Protein AF-A0A3C1B8U3-F1 (afdb_monomer)

Solvent-accessible surface area (backbone atoms only — not comparable to full-atom values): 8583 Å² total; per-residue (Å²): 135,85,81,85,79,83,79,82,77,79,72,80,79,76,75,77,71,78,71,72,71,68,55,80,62,74,48,75,45,80,41,70,40,64,37,61,66,45,22,76,76,47,28,55,88,66,68,37,71,44,52,39,88,90,43,89,50,45,78,28,49,60,39,52,32,45,22,40,98,78,63,61,70,62,58,38,87,59,92,55,67,80,69,49,75,68,60,28,53,70,39,20,87,45,34,46,34,43,68,49,43,49,48,32,35,51,37,21,33,36,35,61,75,46,48,49,67,55,42,51,50,50,41,48,51,55,58,67,71,52,87,71,83,60,88,85,70,64,76,91,124

pLDDT: mean 86.82, std 17.75, range [42.69, 98.69]

Sequence (141 aa):
MQKFIQILCVGLWVFAGHSAKAQTFDYYVLSLSWSPSWCQLTGLKRGAEQCDATRDLRWILHGLWPQHENGWPKFCKTAQPAPTPKELKTMRPIMGNQGLALHAWRKHGTCAGLSADDYFLASRTAFEAIRKPDPLALPLS

Foldseek 3Di:
DDDDDDDPPPDPPPPPPPPVPQLDFDDKDFDKDACPVCCVVPVVVVVQQCNPPVQPAGIAGLFIAGHHPPGGAFQADAPADQDDPVLLVVRCNRHVHSVSLSRRCRTGVRNNSDHSNVRVVVSVVVVVPDDDDDPVPDDPD

Radius of gyration: 24.04 Å; Cα contacts (8 Å, |Δi|>4): 173; chains: 1; bounding box: 57×38×87 Å

Structure (mmCIF, N/CA/C/O backbone):
data_AF-A0A3C1B8U3-F1
#
_entry.id   AF-A0A3C1B8U3-F1
#
loop_
_atom_site.group_PDB
_atom_site.id
_atom_site.type_symbol
_atom_site.label_atom_id
_atom_site.label_alt_id
_atom_site.label_comp_id
_atom_site.label_asym_id
_atom_site.label_entity_id
_atom_site.label_seq_id
_atom_site.pdbx_PDB_ins_code
_atom_site.Cartn_x
_atom_site.Cartn_y
_atom_site.Cartn_z
_atom_site.occupancy
_atom_site.B_iso_or_equiv
_atom_site.auth_seq_id
_atom_site.auth_comp_id
_atom_site.auth_asym_id
_atom_site.auth_atom_id
_atom_site.pdbx_PDB_model_num
ATOM 1 N N . MET A 1 1 ? 42.060 10.350 -66.274 1.00 42.69 1 MET A N 1
ATOM 2 C CA . MET A 1 1 ? 41.465 11.418 -65.440 1.00 42.69 1 MET A CA 1
ATOM 3 C C . MET A 1 1 ? 40.326 10.795 -64.648 1.00 42.69 1 MET A C 1
ATOM 5 O O . MET A 1 1 ? 39.391 10.271 -65.243 1.00 42.69 1 MET A O 1
ATOM 9 N N . GLN A 1 2 ? 40.514 10.679 -63.336 1.00 42.69 2 GLN A N 1
ATOM 10 C CA . GLN A 1 2 ? 39.752 9.810 -62.437 1.00 42.69 2 GLN A CA 1
ATOM 11 C C . GLN A 1 2 ? 38.345 10.374 -62.194 1.00 42.69 2 GLN A C 1
ATOM 13 O O 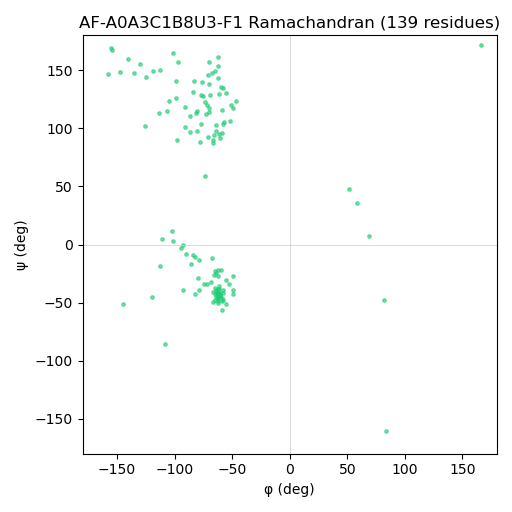. GLN A 1 2 ? 38.195 11.514 -61.763 1.00 42.69 2 GLN A O 1
ATOM 18 N N . LYS A 1 3 ? 37.321 9.574 -62.506 1.00 44.19 3 LYS A N 1
ATOM 19 C CA . LYS A 1 3 ? 35.910 9.867 -62.234 1.00 44.19 3 LYS A CA 1
ATOM 20 C C . LYS A 1 3 ? 35.676 9.771 -60.720 1.00 44.19 3 LYS A C 1
ATOM 22 O O . LYS A 1 3 ? 35.849 8.695 -60.154 1.00 44.19 3 LYS A O 1
ATOM 27 N N . PHE A 1 4 ? 35.290 10.869 -60.073 1.00 45.25 4 PHE A N 1
ATOM 28 C CA . PHE A 1 4 ? 34.837 10.855 -58.681 1.00 45.25 4 PHE A CA 1
ATOM 29 C C . PHE A 1 4 ? 33.400 10.323 -58.631 1.00 45.25 4 PHE A C 1
ATOM 31 O O . PHE A 1 4 ? 32.459 11.015 -59.011 1.00 45.25 4 PHE A O 1
ATOM 38 N N . ILE A 1 5 ? 33.236 9.069 -58.203 1.00 52.00 5 ILE A N 1
ATOM 39 C CA . ILE A 1 5 ? 31.931 8.505 -57.852 1.00 52.00 5 ILE A CA 1
ATOM 40 C C . ILE A 1 5 ? 31.607 8.970 -56.434 1.00 52.00 5 ILE A C 1
ATOM 42 O O . ILE A 1 5 ? 32.274 8.609 -55.466 1.00 52.00 5 ILE A O 1
ATOM 46 N N . GLN A 1 6 ? 30.584 9.807 -56.341 1.00 48.25 6 GLN A N 1
ATOM 47 C CA . GLN A 1 6 ? 30.039 10.346 -55.108 1.00 48.25 6 GLN A CA 1
ATOM 48 C C . GLN A 1 6 ? 29.125 9.279 -54.488 1.00 48.25 6 GLN A C 1
ATOM 50 O O . GLN A 1 6 ? 27.981 9.112 -54.903 1.00 48.25 6 GLN A O 1
ATOM 55 N N . ILE A 1 7 ? 29.642 8.511 -53.528 1.00 56.81 7 ILE A N 1
ATOM 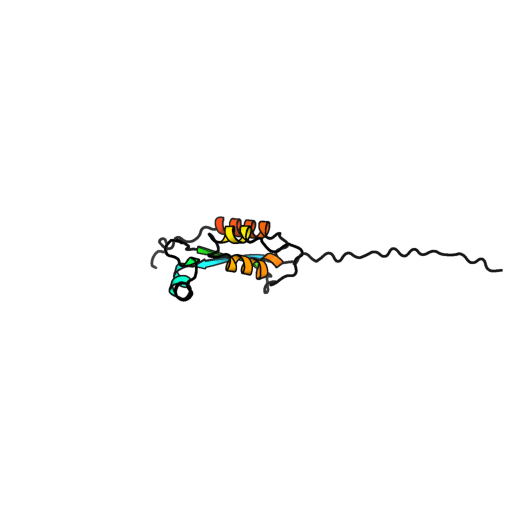56 C CA . ILE A 1 7 ? 28.829 7.584 -52.733 1.00 56.81 7 ILE A CA 1
ATOM 57 C C . ILE A 1 7 ? 28.256 8.376 -51.553 1.00 56.81 7 ILE A C 1
ATOM 59 O O . ILE A 1 7 ? 28.925 8.582 -50.541 1.00 56.81 7 ILE A O 1
ATOM 63 N N . LEU A 1 8 ? 27.012 8.843 -51.692 1.00 54.19 8 LEU A N 1
ATOM 64 C CA . LEU A 1 8 ? 26.196 9.262 -50.553 1.00 54.19 8 LEU A CA 1
ATOM 65 C C . LEU A 1 8 ? 25.791 8.007 -49.763 1.00 54.19 8 LEU A C 1
ATOM 67 O O . LEU A 1 8 ? 24.769 7.384 -50.039 1.00 54.19 8 LEU A O 1
ATOM 71 N N . CYS A 1 9 ? 26.578 7.642 -48.753 1.00 52.56 9 CYS A N 1
ATOM 72 C CA . CYS A 1 9 ? 26.091 6.786 -47.677 1.00 52.56 9 CYS A CA 1
ATOM 73 C C . CYS A 1 9 ? 25.249 7.652 -46.734 1.00 52.56 9 CYS A C 1
A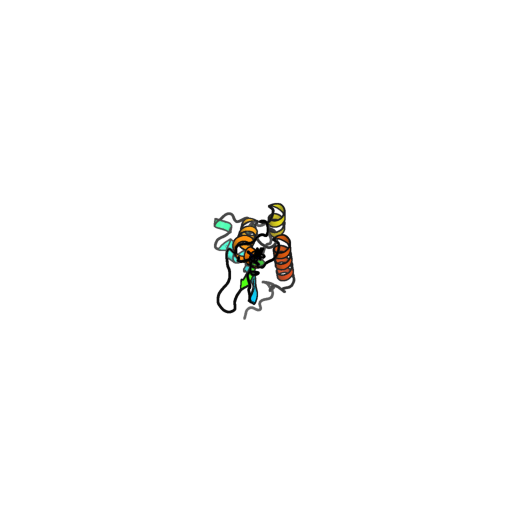TOM 75 O O . CYS A 1 9 ? 25.763 8.207 -45.763 1.00 52.56 9 CYS A O 1
ATOM 77 N N . VAL A 1 10 ? 23.951 7.786 -47.019 1.00 59.44 10 VAL A N 1
ATOM 78 C CA . VAL A 1 10 ? 22.980 8.222 -46.009 1.00 59.44 10 VAL A CA 1
ATOM 79 C C . VAL A 1 10 ? 22.918 7.100 -44.978 1.00 59.44 10 VAL A C 1
ATOM 81 O O . VAL A 1 10 ? 22.189 6.124 -45.138 1.00 59.44 10 VAL A O 1
ATOM 84 N N . GLY A 1 11 ? 23.774 7.186 -43.962 1.00 55.28 11 GLY A N 1
ATOM 85 C CA . GLY A 1 11 ? 23.733 6.274 -42.832 1.00 55.28 11 GLY A CA 1
ATOM 86 C C . GLY A 1 11 ? 22.365 6.391 -42.178 1.00 55.28 11 GLY A C 1
ATOM 87 O O . GLY A 1 11 ? 22.019 7.454 -41.663 1.00 55.28 11 GLY A O 1
ATOM 88 N N . LEU A 1 12 ? 21.581 5.311 -42.209 1.00 58.72 12 LEU A N 1
ATOM 89 C CA . LEU A 1 12 ? 20.441 5.163 -41.319 1.00 58.72 12 LEU A CA 1
ATOM 90 C C . LEU A 1 12 ? 20.984 5.254 -39.893 1.00 58.72 12 LEU A C 1
ATOM 92 O O . LEU A 1 12 ? 21.573 4.305 -39.374 1.00 58.72 12 LEU A O 1
ATOM 96 N N . TRP A 1 13 ? 20.776 6.400 -39.254 1.00 55.19 13 TRP A N 1
ATOM 97 C CA . TRP A 1 13 ? 20.792 6.482 -37.806 1.00 55.19 13 TRP A CA 1
ATOM 98 C C . TRP A 1 13 ? 19.592 5.674 -37.328 1.00 55.19 13 TRP A C 1
ATOM 100 O O . TRP A 1 13 ? 18.483 6.188 -37.187 1.00 55.19 13 TRP A O 1
ATOM 110 N N . VAL A 1 14 ? 19.794 4.370 -37.142 1.00 58.62 14 VAL A N 1
ATOM 111 C CA . VAL A 1 14 ? 18.872 3.557 -36.362 1.00 58.62 14 VAL A CA 1
ATOM 112 C C . VAL A 1 14 ? 18.980 4.099 -34.946 1.00 58.62 14 VAL A C 1
ATOM 114 O O . VAL A 1 14 ? 19.885 3.742 -34.192 1.00 58.62 14 VAL A O 1
ATOM 117 N N . PHE A 1 15 ? 18.083 5.017 -34.592 1.00 58.22 15 PHE A N 1
ATOM 118 C CA . PHE A 1 15 ? 17.810 5.317 -33.200 1.00 58.22 15 PHE A CA 1
ATOM 119 C C . PHE A 1 15 ? 17.289 4.018 -32.598 1.00 58.22 15 PHE A C 1
ATOM 121 O O . PHE A 1 15 ? 16.111 3.685 -32.724 1.00 58.22 15 PHE A O 1
ATOM 128 N N . ALA A 1 16 ? 18.187 3.245 -31.989 1.00 59.12 16 ALA A N 1
ATOM 129 C CA . ALA A 1 16 ? 17.806 2.197 -31.069 1.00 59.12 16 ALA A CA 1
ATOM 130 C C . ALA A 1 16 ? 17.062 2.899 -29.931 1.00 59.12 16 ALA A C 1
ATOM 132 O O . ALA A 1 16 ? 17.668 3.419 -28.990 1.00 59.12 16 ALA A O 1
ATOM 133 N N . GLY A 1 17 ? 15.738 2.995 -30.067 1.00 54.81 17 GLY A N 1
ATOM 134 C CA . GLY A 1 17 ? 14.874 3.387 -28.975 1.00 54.81 17 GLY A CA 1
ATOM 135 C C . GLY A 1 17 ? 15.242 2.489 -27.808 1.00 54.81 17 GLY A C 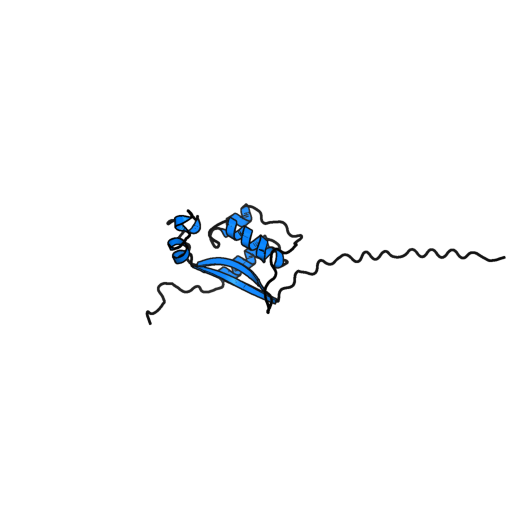1
ATOM 136 O O . GLY A 1 17 ? 15.200 1.263 -27.933 1.00 54.81 17 GLY A O 1
ATOM 137 N N . HIS A 1 18 ? 15.673 3.089 -26.700 1.00 51.31 18 HIS A N 1
ATOM 138 C CA . HIS A 1 18 ? 15.785 2.366 -25.449 1.00 51.31 18 HIS A CA 1
ATOM 139 C C . HIS A 1 18 ? 14.379 1.851 -25.145 1.00 51.31 18 HIS A C 1
ATOM 141 O O . HIS A 1 18 ? 13.552 2.585 -24.608 1.00 51.31 18 HIS A O 1
ATOM 147 N N . SER A 1 19 ? 14.087 0.603 -25.517 1.00 53.03 19 SER A N 1
ATOM 148 C CA . SER A 1 19 ? 13.014 -0.128 -24.866 1.00 53.03 19 SER A CA 1
ATOM 149 C C . SER A 1 19 ? 13.402 -0.113 -23.402 1.00 53.03 19 SER A C 1
ATOM 151 O O . SER A 1 19 ? 14.376 -0.759 -23.011 1.00 53.03 19 SER A O 1
ATOM 153 N N . ALA A 1 20 ? 12.713 0.711 -22.611 1.00 52.94 20 ALA A N 1
ATOM 154 C CA . ALA A 1 20 ? 12.757 0.594 -21.172 1.00 52.94 20 ALA A CA 1
ATOM 155 C C . ALA A 1 20 ? 12.427 -0.871 -20.910 1.00 52.94 20 ALA A C 1
ATOM 157 O O . ALA A 1 20 ? 11.298 -1.290 -21.168 1.00 52.94 20 ALA A O 1
ATOM 158 N N . LYS A 1 21 ? 13.430 -1.679 -20.537 1.00 50.44 21 LYS A N 1
ATOM 159 C CA . LYS A 1 21 ? 13.173 -3.055 -20.126 1.00 50.44 21 LYS A CA 1
ATOM 160 C C . LYS A 1 21 ? 12.050 -2.945 -19.108 1.00 50.44 21 LYS A C 1
ATOM 162 O O . LYS A 1 21 ? 12.235 -2.255 -18.103 1.00 50.44 21 LYS A O 1
ATOM 167 N N . ALA A 1 22 ? 10.897 -3.548 -19.407 1.00 55.09 22 ALA A N 1
ATOM 168 C CA . ALA A 1 22 ? 9.857 -3.724 -18.410 1.00 55.09 22 ALA A CA 1
ATOM 169 C C . ALA A 1 22 ? 10.573 -4.250 -17.171 1.00 55.09 22 ALA A C 1
ATOM 171 O O . ALA A 1 22 ? 11.382 -5.175 -17.286 1.00 55.09 22 ALA A O 1
ATOM 172 N N . GLN A 1 23 ? 10.422 -3.557 -16.047 1.00 63.16 23 GLN A N 1
ATOM 173 C CA . GLN A 1 23 ? 11.163 -3.911 -14.852 1.00 63.16 23 GLN A CA 1
ATOM 174 C C . GLN A 1 23 ? 10.677 -5.301 -14.446 1.00 63.16 23 GLN A C 1
ATOM 176 O O . GLN A 1 23 ? 9.540 -5.464 -14.016 1.00 63.16 23 GLN A O 1
ATOM 181 N N . THR A 1 24 ? 11.487 -6.315 -14.741 1.00 84.88 24 THR A N 1
ATOM 182 C CA . THR A 1 24 ? 11.068 -7.708 -14.627 1.00 84.88 24 THR A CA 1
ATOM 183 C C . THR A 1 24 ? 11.058 -8.095 -13.160 1.00 84.88 24 THR A C 1
ATOM 185 O O . THR A 1 24 ? 11.966 -7.717 -12.425 1.00 84.88 24 THR A O 1
ATOM 188 N N . PHE A 1 25 ? 10.055 -8.855 -12.751 1.00 95.25 25 PHE A N 1
ATOM 189 C CA . PHE A 1 25 ? 9.971 -9.531 -11.462 1.00 95.25 25 PHE A CA 1
ATOM 190 C C . PHE A 1 25 ? 9.355 -10.914 -11.708 1.00 95.25 25 PHE A C 1
ATOM 192 O O . PHE A 1 25 ? 8.721 -11.125 -12.743 1.00 95.25 25 PHE A O 1
ATOM 199 N N . ASP A 1 26 ? 9.555 -11.839 -10.777 1.00 95.75 26 ASP A N 1
ATOM 200 C CA . ASP A 1 26 ? 9.219 -13.252 -10.960 1.00 95.75 26 ASP A CA 1
ATOM 201 C C . ASP A 1 26 ? 7.800 -13.563 -10.454 1.00 95.75 26 ASP A C 1
ATOM 203 O O . ASP A 1 26 ? 7.049 -14.298 -11.092 1.00 95.75 26 ASP A O 1
ATOM 207 N N . TYR A 1 27 ? 7.396 -12.968 -9.326 1.00 97.19 27 TYR A N 1
ATOM 208 C CA . TYR A 1 27 ? 6.074 -13.174 -8.725 1.00 97.19 27 TYR A CA 1
ATOM 209 C C . TYR A 1 27 ? 5.629 -11.999 -7.845 1.00 97.19 27 TYR A C 1
ATOM 211 O O . TYR A 1 27 ? 6.410 -11.110 -7.504 1.00 97.19 27 TYR A O 1
ATOM 219 N N . TYR A 1 28 ? 4.354 -12.004 -7.449 1.00 97.94 28 TYR A N 1
ATOM 220 C CA . TYR A 1 28 ? 3.824 -11.074 -6.455 1.00 97.94 28 TYR A CA 1
ATOM 221 C C . TYR A 1 28 ? 3.736 -11.715 -5.070 1.00 97.94 28 TYR A C 1
ATOM 223 O O . TYR A 1 28 ? 3.280 -12.847 -4.924 1.00 97.94 28 TYR A O 1
ATOM 231 N N . VAL A 1 29 ? 4.056 -10.940 -4.036 1.00 98.19 29 VAL A N 1
ATOM 232 C CA . VAL A 1 29 ? 3.655 -11.211 -2.651 1.00 98.19 29 VAL A CA 1
ATOM 233 C C . VAL A 1 29 ? 2.537 -10.257 -2.260 1.00 98.19 29 VAL A C 1
ATOM 235 O O . VAL A 1 29 ? 2.697 -9.038 -2.304 1.00 98.19 29 VAL A O 1
ATOM 238 N N . LEU A 1 30 ? 1.402 -10.811 -1.840 1.00 98.25 30 LEU A N 1
ATOM 239 C CA . LEU A 1 30 ? 0.335 -10.047 -1.205 1.00 98.25 30 LEU A CA 1
ATOM 240 C C . LEU A 1 30 ? 0.619 -9.957 0.297 1.00 98.25 30 LEU A C 1
ATOM 242 O O . LEU A 1 30 ? 0.521 -10.949 1.016 1.00 98.25 30 LEU A O 1
ATOM 246 N N . SER A 1 31 ? 0.961 -8.764 0.773 1.00 97.88 31 SER A N 1
ATOM 247 C CA . SER A 1 31 ? 1.276 -8.531 2.179 1.00 97.88 31 SER A CA 1
ATOM 248 C C . SER A 1 31 ? 0.079 -7.957 2.927 1.00 97.88 31 SER A C 1
ATOM 250 O O . SER A 1 31 ? -0.486 -6.927 2.542 1.00 97.88 31 SER A O 1
ATOM 252 N N . LEU A 1 32 ? -0.293 -8.618 4.021 1.00 96.50 32 LEU A N 1
ATOM 253 C CA . LEU A 1 32 ? -1.375 -8.215 4.907 1.00 96.50 32 LEU A CA 1
ATOM 254 C C . LEU A 1 32 ? -0.823 -7.807 6.266 1.00 96.50 32 LEU A C 1
ATOM 256 O O . LEU A 1 32 ? 0.191 -8.319 6.733 1.00 96.50 32 LEU A O 1
ATOM 260 N N . SER A 1 33 ? -1.512 -6.888 6.929 1.00 94.19 33 SER A N 1
ATOM 261 C CA . SER A 1 33 ? -1.216 -6.515 8.309 1.00 94.19 33 SER A CA 1
ATOM 262 C C . SER A 1 33 ? -2.448 -6.665 9.186 1.00 94.19 33 SER A C 1
ATOM 264 O O . SER A 1 33 ? -3.574 -6.405 8.758 1.00 94.19 33 SER A O 1
ATOM 266 N N . TRP A 1 34 ? -2.207 -7.088 10.424 1.00 94.75 34 TRP A N 1
ATOM 267 C CA . TRP A 1 34 ? -3.223 -7.187 11.459 1.00 94.75 34 TRP A CA 1
ATOM 268 C C . TRP A 1 34 ? -3.294 -5.880 12.247 1.00 94.75 34 TRP A C 1
ATOM 270 O O . TRP A 1 34 ? -2.455 -5.601 13.109 1.00 94.75 34 TRP A O 1
ATOM 280 N N . SER A 1 35 ? -4.291 -5.058 11.930 1.00 94.38 35 SER A N 1
ATOM 281 C CA . SER A 1 35 ? -4.459 -3.731 12.521 1.00 94.38 35 SER A CA 1
ATOM 282 C C . SER A 1 35 ? -4.684 -3.742 14.034 1.00 94.38 35 SER A C 1
ATOM 284 O O . SER A 1 35 ? -4.047 -2.919 14.683 1.00 94.38 35 SER A O 1
ATOM 286 N N . PRO A 1 36 ? -5.488 -4.640 14.642 1.00 93.31 36 PRO A N 1
ATOM 287 C CA . PRO A 1 36 ? -5.766 -4.587 16.079 1.00 93.31 36 PRO A CA 1
ATOM 288 C C . PRO A 1 36 ? -4.508 -4.602 16.957 1.00 93.31 36 PRO A C 1
ATOM 290 O O . PRO A 1 36 ? -4.323 -3.705 17.781 1.00 93.31 36 PRO A O 1
ATOM 293 N N . SER A 1 37 ? -3.594 -5.553 16.739 1.00 93.25 37 SER A N 1
ATOM 294 C CA . SER A 1 37 ? -2.349 -5.616 17.518 1.00 93.25 37 SER A CA 1
ATOM 295 C C . SER A 1 37 ? -1.436 -4.424 17.229 1.00 93.25 37 SER A C 1
ATOM 297 O O . SER A 1 37 ? -0.869 -3.847 18.154 1.00 93.25 37 SER A O 1
ATOM 299 N N . TRP A 1 38 ? -1.322 -3.994 15.969 1.00 94.75 38 TRP A N 1
ATOM 300 C CA . TRP A 1 38 ? -0.519 -2.816 15.633 1.00 94.75 38 TRP A CA 1
ATOM 301 C C . TRP A 1 38 ? -1.082 -1.529 16.252 1.00 94.75 38 TRP A C 1
ATOM 303 O O . TRP A 1 38 ? -0.321 -0.693 16.742 1.00 94.75 38 TRP A O 1
ATOM 313 N N . CYS A 1 39 ? -2.405 -1.371 16.281 1.00 95.75 39 CYS A N 1
ATOM 314 C CA . CYS A 1 39 ? -3.073 -0.232 16.896 1.00 95.75 39 CYS A CA 1
ATOM 315 C C . CYS A 1 39 ? -2.790 -0.164 18.396 1.00 95.75 39 CYS A C 1
ATOM 317 O O . CYS A 1 39 ? -2.372 0.892 18.872 1.00 95.75 39 CYS A O 1
ATOM 319 N N . GLN A 1 40 ? -2.916 -1.284 19.112 1.00 95.38 40 GL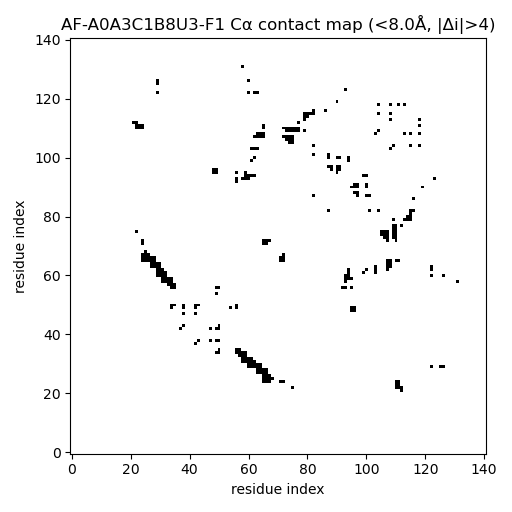N A N 1
ATOM 320 C CA . GLN A 1 40 ? -2.598 -1.352 20.542 1.00 95.38 40 GLN A CA 1
ATOM 321 C C . GLN A 1 40 ? -1.121 -1.047 20.828 1.00 95.38 40 GLN A C 1
ATOM 323 O O . GLN A 1 40 ? -0.805 -0.277 21.735 1.00 95.38 40 GLN A O 1
ATOM 328 N N . LEU A 1 41 ? -0.205 -1.614 20.039 1.00 96.56 41 LEU A N 1
ATOM 329 C CA . LEU A 1 41 ? 1.233 -1.495 20.290 1.00 96.56 41 LEU A CA 1
ATOM 330 C C . LEU A 1 41 ? 1.826 -0.160 19.822 1.00 96.56 41 LEU A C 1
ATOM 332 O O . LEU A 1 41 ? 2.838 0.293 20.356 1.00 96.56 41 LEU A O 1
ATOM 336 N N . THR A 1 42 ? 1.258 0.461 18.789 1.00 95.44 42 THR A N 1
ATOM 337 C CA . THR A 1 42 ? 1.881 1.596 18.088 1.00 95.44 42 THR A CA 1
ATOM 338 C C . THR A 1 42 ? 0.869 2.626 17.599 1.00 95.44 42 THR A C 1
ATOM 340 O O . THR A 1 42 ? 1.046 3.817 17.850 1.00 95.44 42 THR A O 1
ATOM 343 N N . GLY A 1 43 ? -0.169 2.196 16.882 1.00 94.75 43 GLY A N 1
ATOM 344 C CA . GLY A 1 43 ? -1.034 3.088 16.110 1.00 94.75 43 GLY A CA 1
ATOM 345 C C . GLY A 1 43 ? -1.798 4.115 16.944 1.00 94.75 43 GLY A C 1
ATOM 346 O O . GLY A 1 43 ? -1.822 5.286 16.571 1.00 94.75 43 GLY A O 1
ATOM 347 N N . LEU A 1 44 ? -2.338 3.719 18.101 1.00 95.56 44 LEU A N 1
ATOM 348 C CA . LEU A 1 44 ? -3.061 4.624 19.003 1.00 95.56 44 LEU A CA 1
ATOM 349 C C . LEU A 1 44 ? -2.155 5.744 19.531 1.00 95.56 44 LEU A C 1
ATOM 351 O O . LEU A 1 44 ? -2.526 6.912 19.480 1.00 95.56 44 LEU A O 1
ATOM 355 N N . LYS A 1 45 ? -0.920 5.412 19.936 1.00 97.00 45 LYS A N 1
ATOM 356 C CA . LYS A 1 45 ? 0.078 6.405 20.383 1.00 97.00 45 LYS A CA 1
ATOM 357 C C . LYS A 1 45 ? 0.465 7.389 19.277 1.00 97.00 45 LYS A C 1
ATOM 359 O O . LYS A 1 45 ? 0.886 8.501 19.568 1.00 97.00 45 LYS A O 1
ATOM 364 N N . ARG A 1 46 ? 0.350 6.972 18.013 1.00 95.44 46 ARG A N 1
ATOM 365 C CA . ARG A 1 46 ? 0.649 7.794 16.832 1.00 95.44 46 ARG A CA 1
ATOM 366 C C . ARG A 1 46 ? -0.570 8.538 16.281 1.00 95.44 46 ARG A C 1
ATOM 368 O O . ARG A 1 46 ? -0.420 9.218 15.272 1.00 95.44 46 ARG A O 1
ATOM 375 N N . GLY A 1 47 ? -1.754 8.385 16.881 1.00 94.75 47 GLY A N 1
ATOM 376 C CA . GLY A 1 47 ? -2.994 8.954 16.343 1.00 94.75 47 GLY A CA 1
ATOM 377 C C . GLY A 1 47 ? -3.303 8.458 14.926 1.00 94.75 47 GLY A C 1
ATOM 378 O O . GLY A 1 47 ? -3.754 9.224 14.079 1.00 94.75 47 GLY A O 1
ATOM 379 N N . ALA A 1 48 ? -2.980 7.198 14.626 1.00 94.81 48 ALA A N 1
ATOM 380 C CA . ALA A 1 48 ? -3.136 6.657 13.284 1.00 94.81 48 ALA A CA 1
ATOM 381 C C . ALA A 1 48 ? -4.620 6.514 12.909 1.00 94.81 48 ALA A C 1
ATOM 383 O O . ALA A 1 48 ? -5.374 5.850 13.614 1.00 94.81 48 ALA A O 1
ATOM 384 N N . GLU A 1 49 ? -5.005 7.051 11.747 1.00 93.12 49 GLU A N 1
ATOM 385 C CA . GLU A 1 49 ? -6.387 7.043 11.232 1.00 93.12 49 GLU A CA 1
ATOM 386 C C . GLU A 1 49 ? -7.047 5.654 11.266 1.00 93.12 49 GLU A C 1
ATOM 388 O O . GLU A 1 49 ? -8.222 5.523 11.588 1.00 93.12 49 GLU A O 1
ATOM 393 N N . GLN A 1 50 ? -6.292 4.601 10.945 1.00 93.31 50 GLN A N 1
ATOM 394 C CA . GLN A 1 50 ? -6.818 3.234 10.903 1.00 93.31 50 GLN A CA 1
ATOM 395 C C . GLN A 1 50 ? -7.208 2.665 12.275 1.00 93.31 50 GLN A C 1
ATOM 397 O O . GLN A 1 50 ? -7.794 1.591 12.316 1.00 93.31 50 GLN A O 1
ATOM 402 N N . CYS A 1 51 ? -6.821 3.332 13.365 1.00 95.25 51 CYS A N 1
ATOM 403 C CA . CYS A 1 51 ? -7.081 2.909 14.740 1.00 95.25 51 CYS A CA 1
ATOM 404 C C . CYS A 1 51 ? -8.246 3.661 15.386 1.00 95.25 51 CYS A C 1
ATOM 406 O O . CYS A 1 51 ? -8.510 3.454 16.569 1.00 95.25 51 CYS A O 1
ATOM 408 N N . ASP A 1 52 ? -8.911 4.547 14.642 1.00 92.62 52 ASP A N 1
ATOM 409 C CA . ASP A 1 52 ? -10.152 5.166 15.089 1.00 92.62 52 ASP A CA 1
ATOM 410 C C . ASP A 1 52 ? -11.209 4.081 15.355 1.00 92.62 52 ASP A C 1
ATOM 412 O O . ASP A 1 52 ? -11.369 3.161 14.556 1.00 92.62 52 ASP A O 1
ATOM 416 N N . ALA A 1 53 ? -11.938 4.179 16.469 1.00 87.06 53 ALA A N 1
ATOM 417 C CA . ALA A 1 53 ? -12.917 3.165 16.865 1.00 87.06 53 ALA A CA 1
ATOM 418 C C . ALA A 1 53 ? -14.075 3.001 15.858 1.00 87.06 53 ALA A C 1
ATOM 420 O O . ALA A 1 53 ? -14.712 1.953 15.819 1.00 87.06 53 ALA A O 1
ATOM 421 N N . THR A 1 54 ? -14.338 4.011 15.023 1.00 90.19 54 THR A N 1
ATOM 422 C CA . THR A 1 54 ? -15.325 3.947 13.932 1.00 90.19 54 THR A CA 1
ATOM 423 C C . THR A 1 54 ? -14.802 3.202 12.701 1.00 90.19 54 THR A C 1
ATOM 425 O O . THR A 1 54 ? -15.568 2.845 11.804 1.00 90.19 54 THR A O 1
ATOM 428 N N . ARG A 1 55 ? -13.489 2.957 12.635 1.00 84.94 55 ARG A N 1
ATOM 429 C CA . ARG A 1 55 ? -12.811 2.224 11.570 1.00 84.94 55 ARG A CA 1
ATOM 430 C C . ARG A 1 55 ? -12.600 0.786 12.039 1.00 84.94 55 ARG A C 1
ATOM 432 O O . ARG A 1 55 ? -11.557 0.463 12.592 1.00 84.94 55 ARG A O 1
ATOM 439 N N . ASP A 1 56 ? -13.564 -0.095 11.768 1.00 84.62 56 ASP A N 1
ATOM 440 C CA . ASP A 1 56 ? -13.447 -1.543 12.032 1.00 84.62 56 ASP A CA 1
ATOM 441 C C . ASP A 1 56 ? -12.501 -2.233 11.024 1.00 84.62 56 ASP A C 1
ATOM 443 O O . ASP A 1 56 ? -12.870 -3.103 10.233 1.00 84.62 56 ASP A O 1
ATOM 447 N N . LEU A 1 57 ? -11.249 -1.771 10.986 1.00 90.50 57 LEU A N 1
ATOM 448 C CA . LEU A 1 57 ? -10.205 -2.321 10.137 1.00 90.50 57 LEU A CA 1
ATOM 449 C C . LEU A 1 57 ? -9.448 -3.400 10.887 1.00 90.50 57 LEU A C 1
ATOM 451 O O . LEU A 1 57 ? -8.782 -3.150 11.890 1.00 90.50 57 LEU A O 1
ATOM 455 N N . ARG A 1 58 ? -9.509 -4.610 10.342 1.00 91.69 58 ARG A N 1
ATOM 456 C CA . ARG A 1 58 ? -8.928 -5.802 10.956 1.00 91.69 58 ARG A CA 1
ATOM 457 C C . ARG A 1 58 ? -7.707 -6.220 10.160 1.00 91.69 58 ARG A C 1
ATOM 459 O O . ARG A 1 58 ? -6.599 -5.758 10.415 1.00 91.69 58 ARG A O 1
ATOM 466 N N . TRP A 1 59 ? -7.928 -6.992 9.111 1.00 94.31 59 TRP A N 1
ATOM 467 C CA . TRP A 1 59 ? -6.931 -7.196 8.076 1.00 94.31 59 TRP A CA 1
ATOM 468 C C . TRP A 1 59 ? -6.886 -5.980 7.161 1.00 94.31 59 TRP A C 1
ATOM 470 O O . TRP A 1 59 ? -7.918 -5.564 6.636 1.00 94.31 59 TRP A O 1
ATOM 480 N N . ILE A 1 60 ? -5.693 -5.440 6.946 1.00 96.25 60 ILE A N 1
ATOM 481 C CA . ILE A 1 60 ? -5.448 -4.415 5.933 1.00 96.25 60 ILE A CA 1
ATOM 482 C C . ILE A 1 60 ? -4.435 -4.925 4.915 1.00 96.25 60 ILE A C 1
ATOM 484 O O . ILE A 1 60 ? -3.541 -5.711 5.233 1.00 96.25 60 ILE A O 1
ATOM 488 N N . LEU A 1 61 ? -4.572 -4.451 3.687 1.00 98.12 61 LEU A N 1
ATOM 489 C CA . LEU A 1 61 ? -3.580 -4.568 2.640 1.00 98.12 61 LEU A CA 1
ATOM 490 C C . LEU A 1 61 ? -2.390 -3.663 2.982 1.00 98.12 61 LEU A C 1
ATOM 492 O O . LEU A 1 61 ? -2.501 -2.437 2.968 1.00 98.12 61 LEU A O 1
ATOM 496 N N . HIS A 1 62 ? -1.234 -4.267 3.245 1.00 98.06 62 HIS A N 1
ATOM 497 C CA . HIS A 1 62 ? 0.022 -3.530 3.364 1.00 98.06 62 HIS A CA 1
ATOM 498 C C . HIS A 1 62 ? 0.572 -3.184 1.974 1.00 98.06 62 HIS A C 1
ATOM 500 O O . HIS A 1 62 ? 1.068 -2.081 1.745 1.00 98.06 62 HIS A O 1
ATOM 506 N N . GLY A 1 63 ? 0.450 -4.111 1.021 1.00 98.19 63 GLY A N 1
ATOM 507 C CA . GLY A 1 63 ? 0.723 -3.866 -0.393 1.00 98.19 63 GLY A CA 1
ATOM 508 C C . GLY A 1 63 ? 0.838 -5.146 -1.218 1.00 98.19 63 GLY A C 1
ATOM 509 O O . GLY A 1 63 ? 0.866 -6.248 -0.672 1.00 98.19 63 GLY A O 1
ATOM 510 N N . LEU A 1 64 ? 0.911 -4.967 -2.537 1.00 98.62 64 LEU A N 1
ATOM 511 C CA . LEU A 1 64 ? 1.184 -6.015 -3.516 1.00 98.62 64 LEU A CA 1
ATOM 512 C C . LEU A 1 64 ? 2.611 -5.821 -4.037 1.00 98.62 64 LEU A C 1
ATOM 514 O O . LEU A 1 64 ? 2.931 -4.778 -4.605 1.00 98.62 64 LEU A O 1
ATOM 518 N N . TRP A 1 65 ? 3.502 -6.769 -3.773 1.00 98.44 65 TRP A N 1
ATOM 519 C CA . TRP A 1 65 ? 4.942 -6.561 -3.914 1.00 98.44 65 TRP A CA 1
ATOM 520 C C . TRP A 1 65 ? 5.512 -7.431 -5.032 1.00 98.44 65 TRP A C 1
ATOM 522 O O . TRP A 1 65 ? 5.522 -8.650 -4.880 1.00 98.44 65 TRP A O 1
ATOM 532 N N . PRO A 1 66 ? 5.995 -6.836 -6.136 1.00 98.19 66 PRO A N 1
ATOM 533 C CA . PRO A 1 66 ? 6.869 -7.517 -7.085 1.00 98.19 66 PRO A CA 1
ATOM 534 C C . PRO A 1 66 ? 8.106 -8.081 -6.378 1.00 98.19 66 PRO A C 1
ATOM 536 O O . PRO A 1 66 ? 8.774 -7.350 -5.645 1.00 98.19 66 PRO A O 1
ATOM 539 N N . GLN A 1 67 ? 8.417 -9.353 -6.603 1.00 97.88 67 GLN A N 1
ATOM 540 C CA . GLN A 1 67 ? 9.531 -10.070 -5.984 1.00 97.88 67 GLN A CA 1
ATOM 541 C C . GLN A 1 67 ? 10.377 -10.786 -7.030 1.00 97.88 67 GLN A C 1
ATOM 543 O O . GLN A 1 67 ? 9.887 -11.149 -8.099 1.00 97.88 67 GLN A O 1
ATOM 548 N N . HIS A 1 68 ? 11.635 -11.020 -6.677 1.00 96.81 68 HIS A N 1
ATOM 549 C CA . HIS A 1 68 ? 12.449 -12.043 -7.314 1.00 96.81 68 HIS A CA 1
ATOM 550 C C . HIS A 1 68 ? 12.520 -13.273 -6.417 1.00 96.81 68 HIS A C 1
ATOM 552 O O . HIS A 1 68 ? 12.303 -13.159 -5.210 1.00 96.81 68 HIS A O 1
ATOM 558 N N . GLU A 1 69 ? 12.948 -14.406 -6.970 1.00 95.69 69 GLU A N 1
ATOM 559 C CA . GLU A 1 69 ? 13.339 -15.573 -6.159 1.00 95.69 69 GLU A CA 1
ATOM 560 C C . GLU A 1 69 ? 14.373 -15.196 -5.083 1.00 95.69 69 GLU A C 1
ATOM 562 O O . GLU A 1 69 ? 14.349 -15.697 -3.962 1.00 95.69 69 GLU A O 1
ATOM 567 N N . ASN A 1 70 ? 15.256 -14.241 -5.402 1.00 95.62 70 ASN A N 1
ATOM 568 C CA . ASN A 1 70 ? 16.225 -13.680 -4.469 1.00 95.62 70 ASN A CA 1
ATOM 569 C C . ASN A 1 70 ? 16.109 -12.151 -4.410 1.00 95.62 70 ASN A C 1
ATOM 571 O O . ASN A 1 70 ? 16.618 -11.432 -5.272 1.00 95.62 70 ASN A O 1
ATOM 575 N N . GLY A 1 71 ? 15.474 -11.642 -3.353 1.00 95.56 71 GLY A N 1
ATOM 576 C CA . GLY A 1 71 ? 15.310 -10.205 -3.121 1.00 95.56 71 GLY A CA 1
ATOM 577 C C . GLY A 1 71 ? 14.115 -9.601 -3.863 1.00 95.56 71 GLY A C 1
ATOM 578 O O . GLY A 1 71 ? 13.161 -10.293 -4.208 1.00 95.56 71 GLY A O 1
ATOM 579 N N . TRP A 1 72 ? 14.119 -8.278 -4.047 1.00 96.69 72 TRP A N 1
ATOM 580 C CA . TRP A 1 72 ? 13.008 -7.580 -4.698 1.00 96.69 72 TRP A CA 1
ATOM 581 C C . TRP A 1 72 ? 13.408 -6.227 -5.290 1.00 96.69 72 TRP A C 1
ATOM 583 O O . TRP A 1 72 ? 14.243 -5.517 -4.709 1.00 96.69 72 TRP A O 1
ATOM 593 N N . PRO A 1 73 ? 12.786 -5.824 -6.412 1.00 97.00 73 PRO A N 1
ATOM 594 C CA . PRO A 1 73 ? 12.940 -4.480 -6.935 1.00 97.00 73 PRO A CA 1
ATOM 595 C C . PRO A 1 73 ? 12.212 -3.476 -6.026 1.00 97.00 73 PRO A C 1
ATOM 597 O O . PRO A 1 73 ? 11.180 -3.772 -5.418 1.00 97.00 73 PRO A O 1
ATOM 600 N N . LYS A 1 74 ? 12.761 -2.264 -5.900 1.00 97.12 74 LYS A N 1
ATOM 601 C CA . LYS A 1 74 ? 12.144 -1.183 -5.118 1.00 97.12 74 LYS A CA 1
ATOM 602 C C . LYS A 1 74 ? 12.439 0.186 -5.715 1.00 97.12 74 LYS A C 1
ATOM 604 O O . LYS A 1 74 ? 13.534 0.400 -6.226 1.00 97.12 74 LYS A O 1
ATOM 609 N N . PHE A 1 75 ? 11.502 1.122 -5.558 1.00 97.31 75 PHE A N 1
ATOM 610 C CA . PHE A 1 75 ? 11.640 2.520 -6.002 1.00 97.31 75 PHE A CA 1
ATOM 611 C C . PHE A 1 75 ? 12.072 2.634 -7.468 1.00 97.31 75 PHE A C 1
ATOM 613 O O . PHE A 1 75 ? 13.012 3.342 -7.827 1.00 97.31 75 PHE A O 1
ATOM 620 N N . CYS A 1 76 ? 11.378 1.876 -8.301 1.00 96.75 76 CYS A N 1
ATOM 621 C CA . CYS A 1 76 ? 11.642 1.727 -9.714 1.00 96.75 76 CYS A CA 1
ATOM 622 C C . CYS A 1 76 ? 11.381 3.017 -10.495 1.00 96.75 76 CYS A C 1
ATOM 624 O O . CYS A 1 76 ? 10.494 3.805 -10.157 1.00 96.75 76 CYS A O 1
ATOM 626 N N . LYS A 1 77 ? 12.156 3.238 -11.563 1.00 95.62 77 LYS A N 1
ATOM 627 C CA . LYS A 1 77 ? 11.867 4.315 -12.515 1.00 95.62 77 LYS A CA 1
ATOM 628 C C . LYS A 1 77 ? 10.697 3.865 -13.381 1.00 95.62 77 LYS A C 1
ATOM 630 O O . LYS A 1 77 ? 10.756 2.794 -13.972 1.00 95.62 77 LYS A O 1
ATOM 635 N N . THR A 1 78 ? 9.665 4.691 -13.484 1.00 93.94 78 THR A N 1
ATOM 636 C CA . THR A 1 78 ? 8.492 4.410 -14.313 1.00 93.94 78 THR A CA 1
ATOM 637 C C . THR A 1 78 ? 8.097 5.649 -15.106 1.00 93.94 78 THR A C 1
ATOM 639 O O . THR A 1 78 ? 8.288 6.771 -14.638 1.00 93.94 78 THR A O 1
ATOM 642 N N . ALA A 1 79 ? 7.565 5.440 -16.310 1.00 94.88 79 ALA A N 1
ATOM 643 C CA . ALA A 1 79 ? 6.920 6.490 -17.099 1.00 94.88 79 ALA A CA 1
ATOM 644 C C . ALA A 1 79 ? 5.449 6.697 -16.694 1.00 94.88 79 ALA A C 1
ATOM 646 O O . ALA A 1 79 ? 4.815 7.648 -17.143 1.00 94.88 79 ALA A O 1
ATOM 647 N N . GLN A 1 80 ? 4.906 5.807 -15.857 1.00 96.31 80 GLN A N 1
ATOM 648 C CA . GLN A 1 80 ? 3.535 5.897 -15.374 1.00 96.31 80 GLN A CA 1
ATOM 649 C C . GLN A 1 80 ? 3.395 7.078 -14.407 1.00 96.31 80 GLN A C 1
ATOM 651 O O . GLN A 1 80 ? 4.274 7.278 -13.557 1.00 96.31 80 GLN A O 1
ATOM 656 N N . PRO A 1 81 ? 2.307 7.860 -14.502 1.00 96.94 81 PRO A N 1
ATOM 657 C CA . PRO A 1 81 ? 2.071 8.960 -13.583 1.00 96.94 81 PRO A CA 1
ATOM 658 C C . PRO A 1 81 ? 1.929 8.450 -12.144 1.00 96.94 81 PRO A C 1
ATOM 660 O O . PRO A 1 81 ? 1.544 7.308 -11.887 1.00 96.94 81 PRO A O 1
ATOM 663 N N . ALA A 1 82 ? 2.246 9.318 -11.183 1.00 97.12 82 ALA A N 1
ATOM 664 C CA . ALA A 1 82 ? 1.925 9.046 -9.789 1.00 97.12 82 ALA A CA 1
ATOM 665 C C . ALA A 1 82 ? 0.398 9.007 -9.595 1.00 97.12 82 ALA A C 1
ATOM 667 O O . ALA A 1 82 ? -0.308 9.750 -10.282 1.00 97.12 82 ALA A O 1
ATOM 668 N N . PRO A 1 83 ? -0.108 8.206 -8.641 1.00 98.19 83 PRO A N 1
ATOM 669 C CA . PRO A 1 83 ? -1.531 8.131 -8.382 1.00 98.19 83 PRO A CA 1
ATOM 670 C C . PRO A 1 83 ? -2.090 9.471 -7.929 1.00 98.19 83 PRO A C 1
ATOM 672 O O . PRO A 1 83 ? -1.465 10.202 -7.148 1.00 98.19 83 PRO A O 1
ATOM 675 N N . THR A 1 84 ? -3.303 9.769 -8.370 1.00 98.06 84 THR A N 1
ATOM 676 C CA . THR A 1 84 ? -4.014 10.974 -7.965 1.00 98.06 84 THR A CA 1
ATOM 677 C C . THR A 1 84 ? -4.444 10.888 -6.494 1.00 98.06 84 THR A C 1
ATOM 679 O O . THR A 1 84 ? -4.648 9.801 -5.942 1.00 98.06 84 THR A O 1
ATOM 682 N N . PRO A 1 85 ? -4.676 12.029 -5.815 1.00 97.88 85 PRO A N 1
ATOM 683 C CA . PRO A 1 85 ? -5.247 12.022 -4.467 1.00 97.88 85 PRO A CA 1
ATOM 684 C C . PRO A 1 85 ? -6.583 11.267 -4.376 1.00 97.88 85 PRO A C 1
ATOM 686 O O . PRO A 1 85 ? -6.899 10.682 -3.337 1.00 97.88 85 PRO A O 1
ATOM 689 N N . LYS A 1 86 ? -7.367 11.259 -5.465 1.00 97.25 86 LYS A N 1
ATOM 690 C CA . LYS A 1 86 ? -8.629 10.520 -5.557 1.00 97.25 86 LYS A CA 1
ATOM 691 C C . LYS A 1 86 ? -8.378 9.014 -5.514 1.00 97.25 86 LYS A C 1
ATOM 693 O O . LYS A 1 86 ? -8.986 8.347 -4.681 1.00 97.25 86 LYS A O 1
ATOM 698 N N . GLU A 1 87 ? -7.461 8.501 -6.327 1.00 97.25 87 GLU A N 1
ATOM 699 C CA . GLU A 1 87 ? -7.077 7.081 -6.345 1.00 97.25 87 GLU A CA 1
ATOM 700 C C . GLU A 1 87 ? -6.559 6.626 -4.983 1.00 97.25 87 GLU A C 1
ATOM 702 O O . GLU A 1 87 ? -7.075 5.665 -4.410 1.00 97.25 87 GLU A O 1
ATOM 707 N N . LEU A 1 88 ? -5.640 7.388 -4.382 1.00 98.50 88 LEU A N 1
ATOM 708 C CA . LEU A 1 88 ? -5.125 7.106 -3.039 1.00 98.50 88 LEU A CA 1
ATOM 709 C C . LEU A 1 88 ? -6.244 7.064 -1.991 1.00 98.50 88 LEU A C 1
ATOM 711 O O . LEU A 1 88 ? -6.243 6.213 -1.098 1.00 98.50 88 LEU A O 1
ATOM 715 N N . LYS A 1 89 ? -7.232 7.965 -2.093 1.00 97.88 89 LYS A N 1
ATOM 716 C CA . LYS A 1 89 ? -8.396 7.978 -1.199 1.00 97.88 89 LYS A CA 1
ATOM 717 C C . LYS A 1 89 ? -9.207 6.688 -1.305 1.00 97.88 89 LYS A C 1
ATOM 719 O O .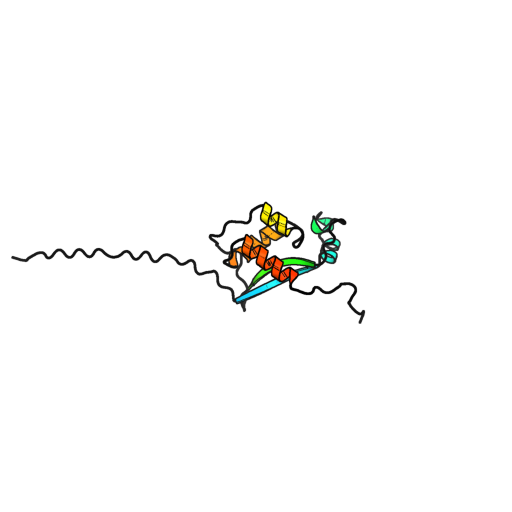 LYS A 1 89 ? -9.653 6.206 -0.266 1.00 97.88 89 LYS A O 1
ATOM 724 N N . THR A 1 90 ? -9.361 6.114 -2.500 1.00 97.75 90 THR A N 1
ATOM 725 C CA . THR A 1 90 ? -10.112 4.856 -2.683 1.00 97.75 90 THR A CA 1
ATOM 726 C C . THR A 1 90 ? -9.467 3.662 -1.979 1.00 97.75 90 THR A C 1
ATOM 728 O O . THR A 1 90 ? -10.163 2.714 -1.620 1.00 97.75 90 THR A O 1
ATOM 731 N N . MET A 1 91 ? -8.155 3.708 -1.728 1.00 98.19 91 MET A N 1
ATOM 732 C CA . MET A 1 91 ? -7.421 2.630 -1.061 1.00 98.19 91 MET A CA 1
ATOM 733 C C . MET A 1 91 ? -7.470 2.716 0.469 1.00 98.19 91 MET A C 1
ATOM 735 O O . MET A 1 91 ? -7.238 1.708 1.136 1.00 98.19 91 MET A O 1
ATOM 739 N N . ARG A 1 92 ? -7.837 3.871 1.049 1.00 96.44 92 ARG A N 1
ATOM 740 C CA . ARG A 1 92 ? -7.939 4.062 2.515 1.00 96.44 92 ARG A CA 1
ATOM 741 C C . ARG A 1 92 ? -8.746 2.974 3.237 1.00 96.44 92 ARG A C 1
ATOM 743 O O . ARG A 1 92 ? -8.274 2.547 4.290 1.00 96.44 92 ARG A O 1
ATOM 750 N N . PRO A 1 93 ? -9.908 2.506 2.732 1.00 96.06 93 PRO A N 1
ATOM 751 C CA . PRO A 1 93 ? -10.703 1.500 3.434 1.00 96.06 93 PRO A CA 1
ATOM 752 C C . PRO A 1 93 ? -10.009 0.142 3.561 1.00 96.06 93 PRO A C 1
ATOM 754 O O . PRO A 1 93 ? -10.346 -0.605 4.465 1.00 96.06 93 PRO A O 1
ATOM 757 N N . ILE A 1 94 ? -9.040 -0.180 2.697 1.00 96.81 94 ILE A N 1
ATOM 758 C CA . ILE A 1 94 ? -8.329 -1.468 2.751 1.00 96.81 94 ILE A CA 1
ATOM 759 C C . ILE A 1 94 ? -6.859 -1.335 3.150 1.00 96.81 94 ILE A C 1
ATOM 761 O O . ILE A 1 94 ? -6.284 -2.316 3.589 1.00 96.81 94 ILE A O 1
ATOM 765 N N . MET A 1 95 ? -6.251 -0.148 3.056 1.00 97.69 95 MET A N 1
ATOM 766 C CA . MET A 1 95 ? -4.847 0.111 3.426 1.00 97.69 95 MET A CA 1
ATOM 767 C C . MET A 1 95 ? -4.698 0.994 4.679 1.00 97.69 95 MET A C 1
ATOM 769 O O . MET A 1 95 ? -3.604 1.428 5.024 1.00 97.69 95 MET A O 1
ATOM 773 N N . GLY A 1 96 ? -5.793 1.342 5.353 1.00 96.00 96 GLY A N 1
ATOM 774 C CA . GLY A 1 96 ? -5.776 2.177 6.556 1.00 96.00 96 GLY A CA 1
ATOM 775 C C . GLY A 1 96 ? -5.689 3.681 6.281 1.00 96.00 96 GLY A C 1
ATOM 776 O O . GLY A 1 96 ? -6.489 4.435 6.831 1.00 96.00 96 GLY A O 1
ATOM 777 N N . ASN A 1 97 ? -4.774 4.136 5.418 1.00 96.19 97 ASN A N 1
ATOM 778 C CA . ASN A 1 97 ? -4.623 5.554 5.063 1.00 96.19 97 ASN A CA 1
ATOM 779 C C . ASN A 1 97 ? -4.001 5.769 3.662 1.00 96.19 97 ASN A C 1
ATOM 781 O O . ASN A 1 97 ? -3.457 4.848 3.053 1.00 96.19 97 ASN A O 1
ATOM 785 N N . GLN A 1 98 ? -4.067 7.006 3.149 1.00 97.75 98 GLN A N 1
ATOM 786 C CA . GLN A 1 98 ? -3.524 7.365 1.824 1.00 97.75 98 GLN A CA 1
ATOM 787 C C . GLN A 1 98 ? -1.994 7.313 1.768 1.00 97.75 98 GLN A C 1
ATOM 789 O O . GLN A 1 98 ? -1.425 7.011 0.722 1.00 97.75 98 GLN A O 1
ATOM 794 N N . GLY A 1 99 ? -1.324 7.612 2.884 1.00 97.81 99 GLY A N 1
ATOM 795 C CA . GLY A 1 99 ? 0.133 7.599 2.976 1.00 97.81 99 GLY A CA 1
ATOM 796 C C . GLY A 1 99 ? 0.710 6.203 2.750 1.00 97.81 99 GLY A C 1
ATOM 797 O O . GLY A 1 99 ? 1.688 6.067 2.016 1.00 97.81 99 GLY A O 1
ATOM 798 N N . LEU A 1 100 ? 0.071 5.164 3.300 1.00 97.69 100 LEU A N 1
ATOM 799 C CA . LEU A 1 100 ? 0.452 3.775 3.044 1.00 97.69 100 LEU A CA 1
ATOM 800 C C . LEU A 1 100 ? 0.248 3.416 1.570 1.00 97.69 100 LEU A C 1
ATOM 802 O O . LEU A 1 100 ? 1.155 2.854 0.962 1.00 97.69 100 LEU A O 1
ATOM 806 N N . ALA A 1 101 ? -0.887 3.797 0.975 1.00 98.50 101 ALA A N 1
ATOM 807 C CA . ALA A 1 101 ? -1.149 3.564 -0.446 1.00 98.50 101 ALA A CA 1
ATOM 808 C C . ALA A 1 101 ? -0.089 4.228 -1.343 1.00 98.50 101 ALA A C 1
ATOM 810 O O . ALA A 1 101 ? 0.479 3.583 -2.225 1.00 98.50 101 ALA A O 1
ATOM 811 N N . LEU A 1 102 ? 0.254 5.490 -1.065 1.00 98.69 102 LEU A N 1
ATOM 812 C CA . LEU A 1 102 ? 1.284 6.216 -1.806 1.00 98.69 102 LEU A CA 1
ATOM 813 C C . LEU A 1 102 ? 2.669 5.588 -1.619 1.00 98.69 102 LEU A C 1
ATOM 815 O O . LEU A 1 102 ? 3.427 5.466 -2.582 1.00 98.69 102 LEU A O 1
ATOM 819 N N . HIS A 1 103 ? 3.015 5.184 -0.394 1.00 98.50 103 HIS A N 1
ATOM 820 C CA . HIS A 1 103 ? 4.280 4.507 -0.119 1.00 98.50 103 HIS A CA 1
ATOM 821 C C . HIS A 1 103 ? 4.374 3.169 -0.860 1.00 98.50 103 HIS A C 1
ATOM 823 O O . HIS A 1 103 ? 5.393 2.899 -1.496 1.00 98.50 103 HIS A O 1
ATOM 829 N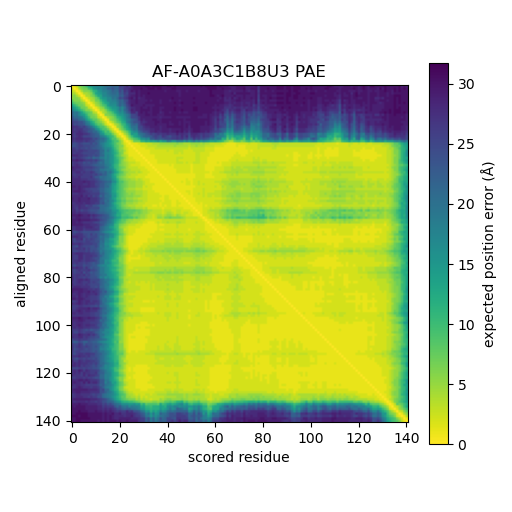 N . ALA A 1 104 ? 3.309 2.364 -0.825 1.00 98.56 104 ALA A N 1
ATOM 830 C CA . ALA A 1 104 ? 3.239 1.083 -1.514 1.00 98.56 104 ALA A CA 1
ATOM 831 C C . ALA A 1 104 ? 3.396 1.250 -3.030 1.00 98.56 104 ALA A C 1
ATOM 833 O O . ALA A 1 104 ? 4.200 0.540 -3.631 1.00 98.56 104 ALA A O 1
ATOM 834 N N . TRP A 1 105 ? 2.721 2.231 -3.642 1.00 98.62 105 TRP A N 1
ATOM 835 C CA . TRP A 1 105 ? 2.937 2.559 -5.053 1.00 98.62 105 TRP A CA 1
ATOM 836 C C . TRP A 1 105 ? 4.396 2.940 -5.326 1.00 98.62 105 TRP A C 1
ATOM 838 O O . TRP A 1 105 ? 5.063 2.299 -6.131 1.00 98.62 105 TRP A O 1
ATOM 848 N N . ARG A 1 106 ? 4.932 3.946 -4.622 1.00 98.62 106 ARG A N 1
ATOM 849 C CA . ARG A 1 106 ? 6.289 4.461 -4.877 1.00 98.62 106 ARG A CA 1
ATOM 850 C C . ARG A 1 106 ? 7.355 3.380 -4.744 1.00 98.62 106 ARG A C 1
ATOM 852 O O . ARG A 1 106 ? 8.289 3.356 -5.541 1.00 98.62 106 ARG A O 1
ATOM 859 N N . LYS A 1 107 ? 7.239 2.530 -3.722 1.00 98.56 107 LYS A N 1
ATOM 860 C CA . LYS A 1 107 ? 8.231 1.502 -3.410 1.00 98.56 107 LYS A CA 1
ATOM 861 C C . LYS A 1 107 ? 8.065 0.250 -4.264 1.00 98.56 107 LYS A C 1
ATOM 863 O O . LYS A 1 107 ? 9.083 -0.265 -4.702 1.00 98.56 107 LYS A O 1
ATOM 868 N N . HIS A 1 108 ? 6.839 -0.216 -4.486 1.00 98.44 108 HIS A N 1
ATOM 869 C CA . HIS A 1 108 ? 6.561 -1.514 -5.107 1.00 98.44 108 HIS A CA 1
ATOM 870 C C . HIS A 1 108 ? 5.767 -1.392 -6.412 1.00 98.44 108 HIS A C 1
ATOM 872 O O . HIS A 1 108 ? 6.148 -1.998 -7.408 1.00 98.44 108 HIS A O 1
ATOM 878 N N . GLY A 1 109 ? 4.714 -0.573 -6.447 1.00 97.88 109 GLY A N 1
ATOM 879 C CA . GLY A 1 109 ? 3.875 -0.409 -7.641 1.00 97.88 109 GLY A CA 1
ATOM 880 C C . GLY A 1 109 ? 4.616 0.139 -8.865 1.00 97.88 109 GLY A C 1
ATOM 881 O O . GLY A 1 109 ? 4.402 -0.342 -9.973 1.00 97.88 109 GLY A O 1
ATOM 882 N N . THR A 1 110 ? 5.584 1.040 -8.672 1.00 98.00 110 THR A N 1
ATOM 883 C CA . THR A 1 110 ? 6.456 1.541 -9.753 1.00 98.00 110 THR A CA 1
ATOM 884 C C . THR A 1 110 ? 7.261 0.438 -10.447 1.00 98.00 110 THR A C 1
ATOM 886 O O . THR A 1 110 ? 7.693 0.628 -11.580 1.00 98.00 110 THR A O 1
ATOM 889 N N . CYS A 1 111 ? 7.460 -0.709 -9.789 1.00 97.25 111 CYS A N 1
ATOM 890 C CA . CYS A 1 111 ? 8.182 -1.865 -10.319 1.00 97.25 111 CYS A CA 1
ATOM 891 C C . CYS A 1 111 ? 7.278 -2.860 -11.057 1.00 97.25 111 CYS A C 1
ATOM 893 O O . CYS A 1 111 ? 7.786 -3.801 -11.652 1.00 97.25 111 CYS A O 1
ATOM 895 N N . ALA A 1 112 ? 5.954 -2.687 -11.005 1.00 96.50 112 ALA A N 1
ATOM 896 C CA . ALA A 1 112 ? 4.997 -3.658 -11.534 1.00 96.50 112 ALA A CA 1
ATOM 897 C C . ALA A 1 112 ? 4.776 -3.545 -13.052 1.00 96.50 112 ALA A C 1
ATOM 899 O O . ALA A 1 112 ? 4.109 -4.396 -13.628 1.00 96.50 112 ALA A O 1
ATOM 900 N N . GLY A 1 113 ? 5.265 -2.478 -13.695 1.00 94.19 113 GLY A N 1
ATOM 901 C CA . GLY A 1 113 ? 4.985 -2.195 -15.110 1.00 94.19 113 GLY A CA 1
ATOM 902 C C . GLY A 1 113 ? 3.529 -1.800 -15.406 1.00 94.19 113 GLY A C 1
ATOM 903 O O . GLY A 1 113 ? 3.169 -1.647 -16.569 1.00 94.19 113 GLY A O 1
ATOM 904 N N . LEU A 1 114 ? 2.709 -1.613 -14.369 1.00 96.38 114 LEU A N 1
ATOM 905 C CA . LEU A 1 114 ? 1.295 -1.242 -14.451 1.00 96.38 114 LEU A CA 1
ATOM 906 C C . LEU A 1 114 ? 1.102 0.265 -14.272 1.00 96.38 114 LEU A C 1
ATOM 908 O O . LEU A 1 114 ? 1.927 0.924 -13.634 1.00 96.38 114 LEU A O 1
ATOM 912 N N . SER A 1 115 ? -0.015 0.798 -14.777 1.00 97.31 115 SER A N 1
ATOM 913 C CA . SER A 1 115 ? -0.504 2.111 -14.348 1.00 97.31 115 SER A CA 1
ATOM 914 C C . SER A 1 115 ? -0.841 2.091 -12.848 1.00 97.31 115 SER A C 1
ATOM 916 O O . SER A 1 115 ? -1.006 1.023 -12.249 1.00 97.31 115 SER A O 1
ATOM 918 N N . ALA A 1 116 ? -0.931 3.261 -12.211 1.00 97.69 116 ALA A N 1
ATOM 919 C CA . ALA A 1 116 ? -1.274 3.322 -10.790 1.00 97.69 116 ALA A CA 1
ATOM 920 C C . ALA A 1 116 ? -2.678 2.755 -10.505 1.00 97.69 116 ALA A C 1
ATOM 922 O O . ALA A 1 116 ? -2.855 2.024 -9.526 1.00 97.69 116 ALA A O 1
ATOM 923 N N . ASP A 1 117 ? -3.630 3.020 -11.402 1.00 97.81 117 ASP A N 1
ATOM 924 C CA . ASP A 1 117 ? -4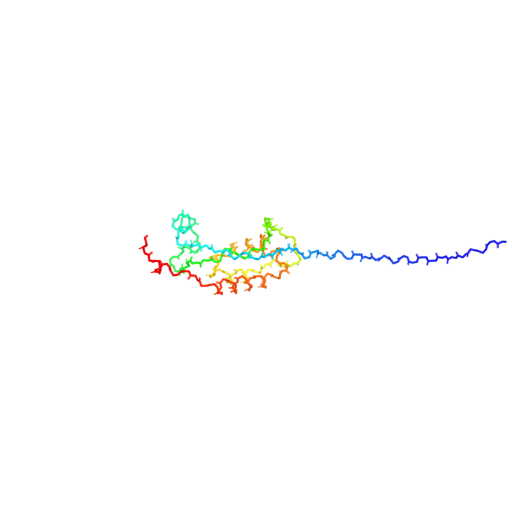.991 2.481 -11.349 1.00 97.81 117 ASP A CA 1
ATOM 925 C C . ASP A 1 117 ? -4.997 0.958 -11.452 1.00 97.81 117 ASP A C 1
ATOM 927 O O . ASP A 1 117 ? -5.556 0.288 -10.581 1.00 97.81 117 ASP A O 1
ATOM 931 N N . ASP A 1 118 ? -4.312 0.397 -12.452 1.00 98.31 118 ASP A N 1
ATOM 932 C CA . ASP A 1 118 ? -4.251 -1.055 -12.647 1.00 98.31 118 ASP A CA 1
ATOM 933 C C . ASP A 1 118 ? -3.533 -1.750 -11.486 1.00 98.31 118 ASP A C 1
ATOM 935 O O . ASP A 1 118 ? -3.956 -2.814 -11.031 1.00 98.31 118 ASP A O 1
ATOM 939 N N . TYR A 1 119 ? -2.476 -1.138 -10.942 1.00 98.44 119 TYR A N 1
ATOM 940 C CA . TYR A 1 119 ? -1.788 -1.657 -9.762 1.00 98.44 119 TYR A CA 1
ATOM 941 C C . TYR A 1 119 ? -2.710 -1.699 -8.538 1.00 98.44 119 TYR A C 1
ATOM 943 O O . TYR A 1 119 ? -2.734 -2.700 -7.812 1.00 98.44 119 TYR A O 1
ATOM 951 N N . PHE A 1 120 ? -3.480 -0.640 -8.283 1.00 98.69 120 PHE A N 1
ATOM 952 C CA . PHE A 1 120 ? -4.406 -0.614 -7.153 1.00 98.69 120 PHE A CA 1
ATOM 953 C C . PHE A 1 120 ? -5.619 -1.520 -7.364 1.00 98.69 120 PHE A C 1
ATOM 955 O O . PHE A 1 120 ? -6.064 -2.152 -6.401 1.00 98.69 120 PHE A O 1
ATOM 962 N N . LEU A 1 121 ? -6.099 -1.664 -8.600 1.00 98.56 121 LEU A N 1
ATOM 963 C CA . LEU A 1 121 ? -7.126 -2.636 -8.959 1.00 98.56 121 LEU A CA 1
ATOM 964 C C . LEU A 1 121 ? -6.642 -4.070 -8.712 1.00 98.56 121 LEU A C 1
ATOM 966 O O . LEU A 1 121 ? -7.330 -4.834 -8.032 1.00 98.56 121 LEU A O 1
ATOM 970 N N . ALA A 1 122 ? -5.443 -4.426 -9.181 1.00 98.50 122 ALA A N 1
ATOM 971 C CA . ALA A 1 122 ? -4.841 -5.737 -8.940 1.00 98.50 122 ALA A CA 1
ATOM 972 C C . ALA A 1 122 ? -4.637 -5.993 -7.440 1.00 98.50 122 ALA A C 1
ATOM 974 O O . ALA A 1 122 ? -4.987 -7.057 -6.928 1.00 98.50 122 ALA A O 1
ATOM 975 N N . SER A 1 123 ? -4.143 -4.988 -6.711 1.00 98.62 123 SER A N 1
ATOM 976 C CA . SER A 1 123 ? -3.937 -5.072 -5.263 1.00 98.62 123 SER A CA 1
ATOM 977 C C . SER A 1 123 ? -5.243 -5.323 -4.505 1.00 98.62 123 SER A C 1
ATOM 979 O O . SER A 1 123 ? -5.285 -6.166 -3.610 1.00 98.62 123 SER A O 1
ATOM 981 N N . ARG A 1 124 ? -6.320 -4.615 -4.868 1.00 98.56 124 ARG A N 1
ATOM 982 C CA . ARG A 1 124 ? -7.653 -4.806 -4.286 1.00 98.56 124 ARG A CA 1
ATOM 983 C C . ARG A 1 124 ? -8.215 -6.180 -4.620 1.00 98.56 124 ARG A C 1
ATOM 985 O O . ARG A 1 124 ? -8.655 -6.877 -3.715 1.00 98.56 124 ARG A O 1
ATOM 992 N N . THR A 1 125 ? -8.136 -6.576 -5.886 1.00 98.50 125 THR A N 1
ATOM 993 C CA . THR A 1 125 ? -8.630 -7.874 -6.362 1.00 98.50 125 THR A CA 1
ATOM 994 C C . THR A 1 125 ? -7.955 -9.017 -5.607 1.00 98.50 125 THR A C 1
ATOM 996 O O . THR A 1 125 ? -8.630 -9.890 -5.069 1.00 98.50 125 THR A O 1
ATOM 999 N N . ALA A 1 126 ? -6.626 -8.979 -5.479 1.00 98.25 126 ALA A N 1
ATOM 1000 C CA . ALA A 1 126 ? -5.873 -9.974 -4.721 1.00 98.25 126 ALA A CA 1
ATOM 1001 C C . ALA A 1 126 ? -6.240 -9.960 -3.228 1.00 98.25 126 ALA A C 1
ATOM 1003 O O . ALA A 1 126 ? -6.434 -11.017 -2.627 1.00 98.25 126 ALA A O 1
ATOM 1004 N N . PHE A 1 127 ? -6.375 -8.771 -2.629 1.00 97.69 127 PHE A N 1
ATOM 1005 C CA . PHE A 1 127 ? -6.802 -8.636 -1.238 1.00 97.69 127 PHE A CA 1
ATOM 1006 C C . PHE A 1 127 ? -8.191 -9.229 -1.005 1.00 97.69 127 PHE A C 1
ATOM 1008 O O . PHE A 1 127 ? -8.391 -9.903 -0.001 1.00 97.69 127 PHE A O 1
ATOM 1015 N N . GLU A 1 128 ? -9.147 -9.015 -1.903 1.00 96.56 128 GLU A N 1
ATOM 1016 C CA . GLU A 1 128 ? -10.521 -9.512 -1.783 1.00 96.56 128 GLU A CA 1
ATOM 1017 C C . GLU A 1 128 ? -10.623 -11.019 -2.056 1.00 96.56 128 GLU A C 1
ATOM 1019 O O . GLU A 1 128 ? -11.376 -11.701 -1.364 1.00 96.56 128 GLU A O 1
ATOM 1024 N N . ALA A 1 129 ? -9.806 -11.556 -2.965 1.00 96.88 129 ALA A N 1
ATOM 1025 C CA . ALA A 1 129 ? -9.814 -12.970 -3.341 1.00 96.88 129 ALA A CA 1
ATOM 1026 C C . ALA A 1 129 ? -9.378 -13.924 -2.215 1.00 96.88 129 ALA A C 1
ATOM 1028 O O . ALA A 1 129 ? -9.772 -15.091 -2.201 1.00 96.88 129 ALA A O 1
ATOM 1029 N N . ILE A 1 130 ? -8.564 -13.461 -1.261 1.00 93.38 130 ILE A N 1
ATOM 1030 C CA . ILE A 1 130 ? -8.085 -14.320 -0.174 1.00 93.38 130 ILE A CA 1
ATOM 1031 C C . ILE A 1 130 ? -9.084 -14.408 0.986 1.00 93.38 130 ILE A C 1
ATOM 1033 O O . ILE A 1 130 ? -9.537 -13.401 1.549 1.00 93.38 130 ILE A O 1
ATOM 1037 N N . ARG A 1 131 ? -9.360 -15.640 1.427 1.00 92.06 131 ARG A N 1
ATOM 1038 C CA . ARG A 1 131 ? -10.105 -15.893 2.664 1.00 92.06 131 ARG A CA 1
ATOM 1039 C C . ARG A 1 131 ? -9.218 -15.566 3.861 1.00 92.06 131 ARG A C 1
ATOM 1041 O O . ARG A 1 131 ? -8.232 -16.249 4.123 1.00 92.06 131 ARG A O 1
ATOM 1048 N N . LYS A 1 132 ? -9.579 -14.513 4.586 1.00 89.56 132 LYS A N 1
ATOM 1049 C CA . LYS A 1 132 ? -8.862 -14.084 5.789 1.00 89.56 132 LYS A CA 1
ATOM 1050 C C . LYS A 1 132 ? -9.357 -14.909 6.981 1.00 89.56 132 LYS A C 1
ATOM 1052 O O . LYS A 1 132 ? -10.561 -15.166 7.044 1.00 89.56 132 LYS A O 1
ATOM 1057 N N . PRO A 1 133 ? -8.480 -15.331 7.906 1.00 81.75 133 PRO A N 1
ATOM 1058 C CA . PRO A 1 133 ? -8.91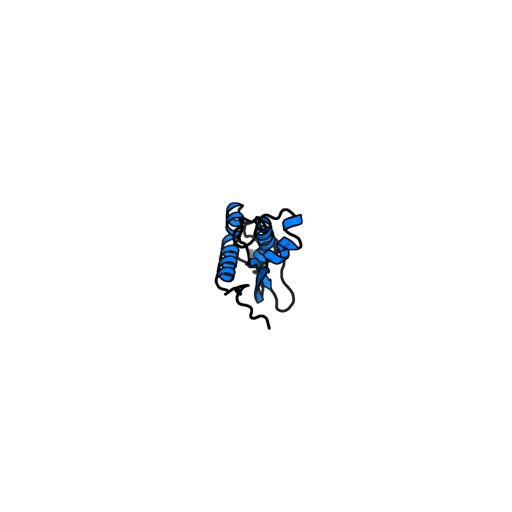3 -16.043 9.098 1.00 81.75 133 PRO A CA 1
ATOM 1059 C C . PRO A 1 133 ? -9.912 -15.199 9.883 1.00 81.75 133 PRO A C 1
ATOM 1061 O O . PRO A 1 133 ? -9.681 -14.000 10.097 1.00 81.75 133 PRO A O 1
ATOM 1064 N N . ASP A 1 134 ? -10.997 -15.835 10.318 1.00 75.56 134 ASP A N 1
ATOM 1065 C CA . ASP A 1 134 ? -11.847 -15.249 11.338 1.00 75.56 134 ASP A CA 1
ATOM 1066 C C . ASP A 1 134 ? -11.071 -15.325 12.671 1.00 75.56 134 ASP A C 1
ATOM 1068 O O . ASP A 1 134 ? -10.697 -16.422 13.092 1.00 75.56 134 ASP A O 1
ATOM 1072 N N . PRO A 1 135 ? -10.774 -14.193 13.332 1.00 64.75 135 PRO A N 1
ATOM 1073 C CA . PRO A 1 135 ? -10.179 -14.158 14.681 1.00 64.75 135 PRO A CA 1
ATOM 1074 C C . PRO A 1 135 ? -10.875 -15.049 15.724 1.00 64.75 135 PRO A C 1
ATOM 1076 O O . PRO A 1 135 ? -10.239 -15.410 16.706 1.00 64.75 135 PRO A O 1
ATOM 1079 N N . LEU A 1 136 ? -12.175 -15.319 15.564 1.00 63.00 136 LEU A N 1
ATOM 1080 C CA . LEU A 1 136 ? -13.025 -16.039 16.504 1.00 63.00 136 LEU A CA 1
ATOM 1081 C C . LEU A 1 136 ? -13.102 -17.526 16.137 1.00 63.00 136 LEU A C 1
ATOM 1083 O O . LEU A 1 136 ? -13.713 -18.299 16.863 1.00 63.00 136 LEU A O 1
ATOM 1087 N N . ALA A 1 137 ? -12.467 -17.934 15.032 1.00 58.91 137 ALA A N 1
ATOM 1088 C CA . ALA A 1 137 ? -12.445 -19.309 14.545 1.00 58.91 137 ALA A CA 1
ATOM 1089 C C . ALA A 1 137 ? -11.130 -20.046 14.845 1.00 58.91 137 ALA A C 1
ATOM 1091 O O . ALA A 1 137 ? -10.904 -21.120 14.291 1.00 58.91 137 ALA A O 1
ATOM 1092 N N . LEU A 1 138 ? -10.251 -19.498 15.692 1.00 52.44 138 LEU A N 1
ATOM 1093 C CA . LEU A 1 138 ? -9.114 -20.260 16.205 1.00 52.44 138 LEU A CA 1
ATOM 1094 C C . LEU A 1 138 ? -9.605 -21.151 17.357 1.00 52.44 138 LEU A C 1
ATOM 1096 O O . LEU A 1 138 ? -10.018 -20.611 18.386 1.00 52.44 138 LEU A O 1
ATOM 1100 N N . PRO A 1 139 ? -9.564 -22.493 17.230 1.00 49.44 139 PRO A N 1
ATOM 1101 C CA . PRO A 1 139 ? -9.652 -23.340 18.403 1.00 49.44 139 PRO A CA 1
ATOM 1102 C C . PRO A 1 139 ? -8.456 -22.997 19.287 1.00 49.44 139 PRO A C 1
ATOM 1104 O O . PRO A 1 139 ? -7.321 -22.951 18.809 1.00 49.44 139 PRO A O 1
ATOM 1107 N N . LEU A 1 140 ? -8.717 -22.736 20.563 1.00 47.25 140 LEU A N 1
ATOM 1108 C CA . LEU A 1 140 ? -7.669 -22.732 21.571 1.00 47.25 140 LEU A CA 1
ATOM 1109 C C . LEU A 1 140 ? -7.134 -24.168 21.638 1.00 47.25 140 LEU A C 1
ATOM 1111 O O . LEU A 1 140 ? -7.782 -25.037 22.219 1.00 47.25 140 LEU A O 1
ATOM 1115 N N . SER A 1 141 ? -6.024 -24.428 20.950 1.00 49.97 141 SER A N 1
ATOM 1116 C CA . SER A 1 141 ? -5.189 -25.607 21.179 1.00 49.97 141 SER A CA 1
ATOM 1117 C C . SER A 1 141 ? -4.183 -25.300 22.273 1.00 49.97 141 SER A C 1
ATOM 1119 O O . SER A 1 141 ? -3.475 -24.279 22.094 1.00 49.97 141 SER A O 1
#

Mean predicted aligned error: 9.74 Å

Secondary structure (DSSP, 8-state):
-------------------------SEEEEEEEEHHHHIIIIITTTT-GGGSTT----EEEEEEEEE-SSS---S---SSPPPPHHHHHHHHHHHSSHHHHHHHHHHTGGGTTS-HHHHHHHHHHHHHHS-PPPTT-----

Nearest PDB structures (foldseek):
  1vd1-assembly1_A  TM=6.561E-01  e=3.580E-05  Nicotiana glutinosa
  4y28-assembly1_L  TM=2.688E-01  e=7.563E+00  Pisum sativum